Protein AF-A0A0M9DP38-F1 (afdb_monomer_lite)

Radius of gyration: 14.99 Å; chains: 1; bounding box: 44×36×40 Å

Sequence (128 aa):
MGNTYSAQNIASYFIYELNEGHVFVNNKAIQHLLASVEKQWQQAFGHTAFHEQTYAQEEGYIVKEVFEAYQVYGVSHISLPATEYFLKYGAFQLVERTYAVPNFTEEEKDLVQQVLTQYRYQLLSKAG

Structure (mmCIF, N/CA/C/O backbone):
data_AF-A0A0M9DP38-F1
#
_entry.id   AF-A0A0M9DP38-F1
#
loop_
_atom_site.group_PDB
_atom_site.id
_atom_site.type_symbol
_atom_site.label_atom_id
_atom_site.label_alt_id
_atom_site.label_comp_id
_atom_site.label_asym_id
_atom_site.label_entity_id
_atom_site.label_seq_id
_atom_site.pdbx_PDB_ins_code
_atom_site.Cartn_x
_atom_site.Cartn_y
_atom_site.Cartn_z
_atom_site.occupancy
_atom_site.B_iso_or_equiv
_atom_site.auth_seq_id
_atom_site.auth_comp_id
_atom_site.auth_asym_id
_atom_site.auth_atom_id
_atom_site.pdbx_PDB_model_num
ATOM 1 N N . MET A 1 1 ? 0.142 19.849 5.404 1.00 74.88 1 MET A N 1
ATOM 2 C CA . MET A 1 1 ? -0.532 19.583 4.111 1.00 74.88 1 MET A CA 1
ATOM 3 C C . MET A 1 1 ? -0.072 18.209 3.685 1.00 74.88 1 MET A C 1
ATOM 5 O O . MET A 1 1 ? 1.135 18.005 3.700 1.00 74.88 1 MET A O 1
ATOM 9 N N . GLY A 1 2 ? -0.997 17.291 3.405 1.00 80.62 2 GLY A N 1
ATOM 10 C CA . GLY A 1 2 ? -0.636 15.943 2.974 1.00 80.62 2 GLY A CA 1
ATOM 11 C C . GLY A 1 2 ? -0.123 15.952 1.537 1.00 80.62 2 GLY A C 1
ATOM 12 O O . GLY A 1 2 ? -0.581 16.735 0.705 1.00 80.62 2 GLY A O 1
ATOM 13 N N . ASN A 1 3 ? 0.834 15.088 1.245 1.00 92.50 3 ASN A N 1
ATOM 14 C CA . ASN A 1 3 ? 1.294 14.800 -0.099 1.00 92.50 3 ASN A CA 1
ATOM 15 C C . ASN A 1 3 ? 0.357 13.791 -0.773 1.00 92.50 3 ASN A C 1
ATOM 17 O O . ASN A 1 3 ? -0.486 13.145 -0.139 1.00 92.50 3 ASN A O 1
ATOM 21 N N . THR A 1 4 ? 0.542 13.647 -2.080 1.00 93.19 4 THR A N 1
ATOM 22 C CA . THR A 1 4 ? -0.084 12.604 -2.888 1.00 93.19 4 THR A CA 1
ATOM 23 C C . THR A 1 4 ? 1.007 11.655 -3.368 1.00 93.19 4 THR A C 1
ATOM 25 O O . THR A 1 4 ? 2.099 12.079 -3.755 1.00 93.19 4 THR A O 1
ATOM 28 N N . TYR A 1 5 ? 0.731 10.359 -3.304 1.00 94.44 5 TYR A N 1
ATOM 29 C CA . TYR A 1 5 ? 1.680 9.294 -3.599 1.00 94.44 5 TYR A CA 1
ATOM 30 C C . TYR A 1 5 ? 1.122 8.367 -4.674 1.00 94.44 5 TYR A C 1
ATOM 32 O O . TYR A 1 5 ? -0.080 8.327 -4.915 1.00 94.44 5 TYR A O 1
ATOM 40 N N . SER A 1 6 ? 1.983 7.578 -5.319 1.00 94.44 6 SER A N 1
ATOM 41 C CA . SER A 1 6 ? 1.468 6.422 -6.055 1.00 94.44 6 SER A CA 1
ATOM 42 C C . SER A 1 6 ? 0.941 5.394 -5.056 1.00 94.44 6 SER A C 1
ATOM 44 O O . SER A 1 6 ? 1.623 5.035 -4.088 1.00 94.44 6 SER A O 1
ATOM 46 N N . ALA A 1 7 ? -0.251 4.875 -5.319 1.00 95.06 7 ALA A N 1
ATOM 47 C CA . ALA A 1 7 ? -0.832 3.772 -4.574 1.00 95.06 7 ALA A CA 1
ATOM 48 C C . ALA A 1 7 ? 0.068 2.529 -4.596 1.00 95.06 7 ALA A C 1
ATOM 50 O O . ALA A 1 7 ? 0.089 1.782 -3.621 1.00 95.06 7 ALA A O 1
ATOM 51 N N . GLN A 1 8 ? 0.867 2.334 -5.654 1.00 95.75 8 GLN A N 1
ATOM 52 C CA . GLN A 1 8 ? 1.863 1.262 -5.705 1.00 95.75 8 GLN A CA 1
ATOM 53 C C . GLN A 1 8 ? 2.983 1.461 -4.686 1.00 95.75 8 GLN A C 1
ATOM 55 O O . GLN A 1 8 ? 3.396 0.497 -4.048 1.00 95.75 8 GLN A O 1
ATOM 60 N N . ASN A 1 9 ? 3.442 2.699 -4.461 1.00 95.56 9 ASN A N 1
ATOM 61 C CA . ASN A 1 9 ? 4.431 2.958 -3.414 1.00 95.56 9 ASN A CA 1
ATOM 62 C C . ASN A 1 9 ? 3.841 2.663 -2.024 1.00 95.56 9 ASN A C 1
ATOM 64 O O . ASN A 1 9 ? 4.480 2.001 -1.208 1.00 95.56 9 ASN A O 1
ATOM 68 N N . ILE A 1 10 ? 2.603 3.093 -1.757 1.00 96.06 10 ILE A N 1
ATOM 69 C CA . ILE A 1 10 ? 1.932 2.800 -0.479 1.00 96.06 10 ILE A CA 1
ATOM 70 C C . ILE A 1 10 ? 1.698 1.285 -0.320 1.00 96.06 10 ILE A C 1
ATOM 72 O O . ILE A 1 10 ? 1.938 0.732 0.752 1.00 96.06 10 ILE A O 1
ATOM 76 N N . ALA A 1 11 ? 1.325 0.580 -1.392 1.00 96.56 11 ALA A N 1
ATOM 77 C CA . ALA A 1 11 ? 1.212 -0.878 -1.396 1.00 96.56 11 ALA A CA 1
ATOM 78 C C . ALA A 1 11 ? 2.555 -1.567 -1.103 1.00 96.56 11 ALA A C 1
ATOM 80 O O . ALA A 1 11 ? 2.590 -2.499 -0.299 1.00 96.56 11 ALA A O 1
ATOM 81 N N . SER A 1 12 ? 3.665 -1.090 -1.679 1.00 96.25 12 SER A N 1
ATOM 82 C CA . SER A 1 12 ? 5.006 -1.583 -1.342 1.00 96.25 12 SER A CA 1
ATOM 83 C C . SER A 1 12 ? 5.308 -1.453 0.138 1.00 96.25 12 SER A C 1
ATOM 85 O O . SER A 1 12 ? 5.799 -2.408 0.735 1.00 96.25 12 SER A O 1
ATOM 87 N N . TYR A 1 13 ? 5.000 -0.297 0.735 1.00 96.62 13 TYR A N 1
ATOM 88 C CA . TYR A 1 13 ? 5.200 -0.086 2.166 1.00 96.62 13 TYR A CA 1
ATOM 89 C C . TYR A 1 13 ? 4.464 -1.146 2.993 1.00 96.62 13 TYR A C 1
ATOM 91 O O . TYR A 1 13 ? 5.064 -1.777 3.860 1.00 96.62 13 TYR A O 1
ATOM 99 N N . PHE A 1 14 ? 3.200 -1.423 2.665 1.00 96.88 14 PHE A N 1
ATOM 100 C CA . PHE A 1 14 ? 2.438 -2.473 3.337 1.00 96.88 14 PHE A CA 1
ATOM 101 C C . PHE A 1 14 ? 3.027 -3.865 3.163 1.00 96.88 14 PHE A C 1
ATOM 103 O O . PHE A 1 14 ? 3.104 -4.609 4.136 1.00 96.88 14 PHE A O 1
ATOM 110 N N . ILE A 1 15 ? 3.431 -4.229 1.947 1.00 96.06 15 ILE A N 1
ATOM 111 C CA . ILE A 1 15 ? 4.003 -5.550 1.678 1.00 96.06 15 ILE A CA 1
ATOM 112 C C . ILE A 1 15 ? 5.293 -5.734 2.479 1.00 96.06 15 ILE A C 1
ATOM 114 O O . ILE A 1 15 ? 5.446 -6.762 3.131 1.00 96.06 15 ILE A O 1
ATOM 118 N N . TYR A 1 16 ? 6.182 -4.737 2.500 1.00 95.75 16 TYR A N 1
ATOM 119 C CA . TYR A 1 16 ? 7.403 -4.804 3.303 1.00 95.75 16 TYR A CA 1
ATOM 120 C C . TYR A 1 16 ? 7.095 -4.957 4.799 1.00 95.75 16 TYR A C 1
ATOM 122 O O . TYR A 1 16 ? 7.547 -5.920 5.412 1.00 95.75 16 TYR A O 1
ATOM 130 N N . GLU A 1 17 ? 6.259 -4.087 5.368 1.00 95.38 17 GLU A N 1
ATOM 131 C CA . GLU A 1 17 ? 5.923 -4.101 6.802 1.00 95.38 17 GLU A CA 1
ATOM 132 C C . GLU A 1 17 ? 5.194 -5.378 7.246 1.00 95.38 17 GLU A C 1
ATOM 134 O O . GLU A 1 17 ? 5.373 -5.872 8.363 1.00 95.38 17 GLU A O 1
ATOM 139 N N . LEU A 1 18 ? 4.317 -5.925 6.403 1.00 94.94 18 LEU A N 1
ATOM 140 C CA . LEU A 1 18 ? 3.605 -7.164 6.714 1.00 94.94 18 LEU A CA 1
ATOM 141 C C . LEU A 1 18 ? 4.532 -8.371 6.588 1.00 94.94 18 LEU A C 1
ATOM 143 O O . LEU A 1 18 ? 4.485 -9.241 7.455 1.00 94.94 18 LEU A O 1
ATOM 147 N N . ASN A 1 19 ? 5.427 -8.389 5.601 1.00 94.19 19 ASN A N 1
ATOM 148 C CA . ASN A 1 19 ? 6.378 -9.484 5.424 1.00 94.19 19 ASN A CA 1
ATOM 149 C C . ASN A 1 19 ? 7.454 -9.504 6.513 1.00 94.19 19 ASN A C 1
ATOM 151 O O . ASN A 1 19 ? 7.773 -10.584 7.010 1.00 94.19 19 ASN A O 1
ATOM 155 N N . GLU A 1 20 ? 7.948 -8.342 6.952 1.00 93.06 20 GLU A N 1
ATOM 156 C CA . GLU A 1 20 ? 8.836 -8.241 8.121 1.00 93.06 20 GLU A CA 1
ATOM 157 C C . GLU A 1 20 ? 8.163 -8.767 9.397 1.00 93.06 20 GLU A C 1
ATOM 159 O O . GLU A 1 20 ? 8.803 -9.417 10.220 1.00 93.06 20 GLU A O 1
ATOM 164 N N . GLY A 1 21 ? 6.853 -8.549 9.541 1.00 89.06 21 GLY A N 1
ATOM 165 C CA . GLY A 1 21 ? 6.056 -9.086 10.645 1.00 89.06 21 GLY A CA 1
ATOM 166 C C . GLY A 1 21 ? 5.571 -10.528 10.458 1.00 89.06 21 GLY A C 1
ATOM 167 O O . GLY A 1 21 ? 4.791 -10.996 11.287 1.00 89.06 21 GLY A O 1
ATOM 168 N N . HIS A 1 22 ? 5.959 -11.215 9.375 1.00 90.44 22 HIS A N 1
ATOM 169 C CA . HIS A 1 22 ? 5.433 -12.530 8.977 1.00 90.44 22 HIS A CA 1
ATOM 170 C C . HIS A 1 22 ? 3.893 -12.600 8.921 1.00 90.44 22 HIS A C 1
ATOM 172 O O . HIS A 1 22 ? 3.281 -13.634 9.199 1.00 90.44 22 HIS A O 1
ATOM 178 N N . VAL A 1 23 ? 3.252 -11.488 8.560 1.00 92.94 23 VAL A N 1
ATOM 179 C CA . VAL A 1 23 ? 1.799 -11.355 8.459 1.00 92.94 23 VAL A CA 1
ATOM 180 C C . VAL A 1 23 ? 1.352 -11.622 7.029 1.00 92.94 23 VAL A C 1
ATOM 182 O O . VAL A 1 23 ? 1.889 -11.085 6.063 1.00 92.94 23 VAL A O 1
ATOM 185 N N . PHE A 1 24 ? 0.299 -12.420 6.893 1.00 91.94 24 PHE A N 1
ATOM 186 C CA . PHE A 1 24 ? -0.281 -12.718 5.597 1.00 91.94 24 PHE A CA 1
ATOM 187 C C . PHE A 1 24 ? -0.887 -11.469 4.929 1.00 91.94 24 PHE A C 1
ATOM 189 O O . PHE A 1 24 ? -1.783 -10.808 5.465 1.00 91.94 24 PHE A O 1
ATOM 196 N N . VAL A 1 25 ? -0.429 -11.199 3.708 1.00 94.25 25 VAL A N 1
ATOM 197 C CA . VAL A 1 25 ? -0.979 -10.198 2.787 1.00 94.25 25 VAL A CA 1
ATOM 198 C C . VAL A 1 25 ? -1.232 -10.815 1.412 1.00 94.25 25 VAL A C 1
ATOM 200 O O . VAL A 1 25 ? -0.391 -11.555 0.904 1.00 94.25 25 VAL A O 1
ATOM 203 N N . ASN A 1 26 ? -2.387 -10.517 0.818 1.00 94.56 26 ASN A N 1
ATOM 204 C CA . ASN A 1 26 ? -2.756 -10.870 -0.555 1.00 94.56 26 ASN A CA 1
ATOM 205 C C . ASN A 1 26 ? -3.392 -9.661 -1.263 1.00 94.56 26 ASN A C 1
ATOM 207 O O . ASN A 1 26 ? -3.569 -8.604 -0.655 1.00 94.56 26 ASN A O 1
ATOM 211 N N . ASN A 1 27 ? -3.769 -9.811 -2.535 1.00 93.69 27 ASN A N 1
ATOM 212 C CA . ASN A 1 27 ? -4.274 -8.694 -3.340 1.00 93.69 27 ASN A CA 1
ATOM 213 C C . ASN A 1 27 ? -5.504 -8.011 -2.699 1.00 93.69 27 ASN A C 1
ATOM 215 O O . ASN A 1 27 ? -5.561 -6.789 -2.583 1.00 93.69 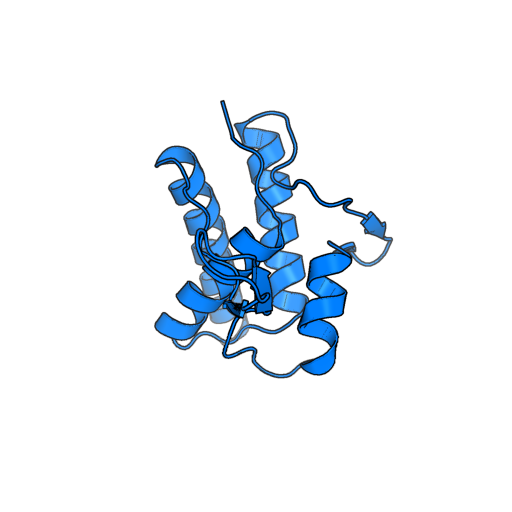27 ASN A O 1
ATOM 219 N N . LYS A 1 28 ? -6.456 -8.795 -2.172 1.00 92.06 28 LYS A N 1
ATOM 220 C CA . LYS A 1 28 ? -7.638 -8.245 -1.483 1.00 92.06 28 LYS A CA 1
ATOM 221 C C . LYS A 1 28 ? -7.270 -7.477 -0.211 1.00 92.06 28 LYS A C 1
ATOM 223 O O . LYS A 1 28 ? -7.848 -6.425 0.050 1.00 92.06 28 LYS A O 1
ATOM 228 N N . ALA A 1 29 ? -6.316 -7.985 0.568 1.00 93.50 29 ALA A N 1
ATOM 229 C CA . ALA A 1 29 ? -5.835 -7.300 1.763 1.00 93.50 29 ALA A CA 1
ATOM 230 C C . ALA A 1 29 ? -5.191 -5.947 1.423 1.00 93.50 29 ALA A C 1
ATOM 232 O O . ALA A 1 29 ? -5.465 -4.964 2.107 1.00 93.50 29 ALA A O 1
ATOM 233 N N . ILE A 1 30 ? -4.409 -5.873 0.339 1.00 94.94 30 ILE A N 1
ATOM 234 C CA . ILE A 1 30 ? -3.814 -4.612 -0.130 1.00 94.94 30 ILE A CA 1
ATOM 235 C C . ILE A 1 30 ? -4.907 -3.600 -0.486 1.00 94.94 30 ILE A C 1
ATOM 237 O O . ILE A 1 30 ? -4.851 -2.468 -0.015 1.00 94.94 30 ILE A O 1
ATOM 241 N N . GLN A 1 31 ? -5.932 -4.001 -1.245 1.00 94.19 31 GLN A N 1
ATOM 242 C CA . GLN A 1 31 ? -7.040 -3.099 -1.593 1.00 94.19 31 GLN A CA 1
ATOM 243 C C . GLN A 1 31 ? -7.771 -2.578 -0.348 1.00 94.19 31 GLN A C 1
ATOM 245 O O . GLN A 1 31 ? -8.043 -1.385 -0.239 1.00 94.19 31 GLN A O 1
ATOM 250 N N . HIS A 1 32 ? -8.015 -3.441 0.642 1.00 93.25 32 HIS A N 1
ATOM 251 C CA . HIS A 1 32 ? -8.626 -3.038 1.911 1.00 93.25 32 HIS A CA 1
ATOM 252 C C . HIS A 1 32 ? -7.757 -2.050 2.711 1.00 93.25 32 HIS A C 1
ATOM 254 O O . HIS A 1 32 ? -8.271 -1.092 3.298 1.00 93.25 32 HIS A O 1
ATOM 260 N N . LEU A 1 33 ? -6.439 -2.264 2.740 1.00 95.44 33 LEU A N 1
ATOM 261 C CA . LEU A 1 33 ? -5.495 -1.352 3.386 1.00 95.44 33 LEU A CA 1
ATOM 262 C C . LEU A 1 33 ? -5.464 0.009 2.681 1.00 95.44 33 LEU A C 1
ATOM 264 O O . LEU A 1 33 ? -5.559 1.035 3.351 1.00 95.44 33 LEU A O 1
ATOM 268 N N . LEU A 1 34 ? -5.414 0.031 1.346 1.00 95.44 34 LEU A N 1
ATOM 269 C CA . LEU A 1 34 ? -5.448 1.271 0.564 1.00 95.44 34 LEU A CA 1
ATOM 270 C C . LEU A 1 34 ? -6.763 2.034 0.757 1.00 95.44 34 LEU A C 1
ATOM 272 O O . LEU A 1 34 ? -6.739 3.243 0.962 1.00 95.44 34 LEU A O 1
ATOM 276 N N . ALA A 1 35 ? -7.897 1.334 0.795 1.00 94.25 35 ALA A N 1
ATOM 277 C CA . ALA A 1 35 ? -9.193 1.931 1.114 1.00 94.25 35 ALA A CA 1
ATOM 278 C C . ALA A 1 35 ? -9.213 2.586 2.505 1.00 94.25 35 ALA A C 1
ATOM 280 O O . ALA A 1 35 ? -9.779 3.663 2.699 1.00 94.25 35 ALA A O 1
ATOM 281 N N . SER A 1 36 ? -8.590 1.925 3.485 1.00 94.81 36 SER A N 1
ATOM 282 C CA . SER A 1 36 ? -8.499 2.432 4.855 1.00 94.81 36 SER A CA 1
ATOM 283 C C . SER A 1 36 ? -7.601 3.664 4.937 1.00 94.81 36 SER A C 1
ATOM 285 O O . SER A 1 36 ? -7.959 4.617 5.630 1.00 94.81 36 SER A O 1
ATOM 287 N N . VAL A 1 37 ? -6.485 3.667 4.198 1.00 95.50 37 VAL A N 1
ATOM 288 C CA . VAL A 1 37 ? -5.626 4.848 4.042 1.00 95.50 37 VAL A CA 1
ATOM 289 C C . VAL A 1 37 ? -6.412 5.984 3.435 1.00 95.50 37 VAL A C 1
ATOM 291 O O . VAL A 1 37 ? -6.490 7.018 4.075 1.00 95.50 37 VAL A O 1
ATOM 294 N N . GLU A 1 38 ? -7.048 5.795 2.278 1.00 94.56 38 GLU A N 1
ATOM 295 C CA . GLU A 1 38 ? -7.776 6.873 1.601 1.00 94.56 38 GLU A CA 1
ATOM 296 C C . GLU A 1 38 ? -8.815 7.516 2.513 1.00 94.56 38 GLU A C 1
ATOM 298 O O . GLU A 1 38 ? -8.870 8.737 2.647 1.00 94.56 38 GLU A O 1
ATOM 303 N N . LYS A 1 39 ? -9.611 6.688 3.198 1.00 93.44 39 LYS A N 1
ATOM 304 C CA . LYS A 1 39 ? -10.629 7.176 4.125 1.00 93.44 39 LYS A CA 1
ATOM 305 C C . LYS A 1 39 ? -10.019 8.038 5.230 1.00 93.44 39 LYS A C 1
ATOM 307 O O . LYS A 1 39 ? -10.552 9.106 5.523 1.00 93.44 39 LYS A O 1
ATOM 312 N N . GLN A 1 40 ? -8.937 7.580 5.858 1.00 94.31 40 GLN A N 1
ATOM 313 C CA . GLN A 1 40 ? -8.277 8.336 6.925 1.00 94.31 40 GLN A CA 1
ATOM 314 C C . GLN A 1 40 ? -7.544 9.569 6.378 1.00 94.31 40 GLN A C 1
ATOM 316 O O . GLN A 1 40 ? -7.582 10.625 7.003 1.00 94.31 40 GLN A O 1
ATOM 321 N N . TRP A 1 41 ? -6.951 9.478 5.188 1.00 95.12 41 TRP A N 1
ATOM 322 C CA . TRP A 1 41 ? -6.259 10.580 4.518 1.00 95.12 41 TRP A CA 1
ATOM 323 C C . TRP A 1 41 ? -7.210 11.719 4.202 1.00 95.12 41 TRP A C 1
ATOM 325 O O . TRP A 1 41 ? -6.944 12.871 4.531 1.00 95.12 41 TRP A O 1
ATOM 335 N N . GLN A 1 42 ? -8.364 11.390 3.625 1.00 93.19 42 GLN A N 1
ATOM 336 C CA . GLN A 1 42 ? -9.380 12.369 3.278 1.00 93.19 42 GLN A CA 1
ATOM 337 C C . GLN A 1 42 ? -9.956 13.040 4.532 1.00 93.19 42 GLN A C 1
ATOM 339 O O . GLN A 1 42 ? -10.262 14.229 4.503 1.00 93.19 42 GLN A O 1
ATOM 344 N N . GLN A 1 43 ? -10.049 12.312 5.649 1.00 93.88 43 GLN A N 1
ATOM 345 C CA . GLN A 1 43 ? -10.446 12.870 6.945 1.00 93.88 43 GLN A CA 1
ATOM 346 C C . GLN A 1 43 ? -9.382 13.796 7.549 1.00 93.88 43 GLN A C 1
ATOM 348 O O . GLN A 1 43 ? -9.736 14.835 8.102 1.00 93.88 43 GLN A O 1
ATOM 353 N N . ALA A 1 44 ? -8.101 13.433 7.456 1.00 94.38 44 ALA A N 1
ATOM 354 C CA . ALA A 1 44 ? -7.002 14.185 8.060 1.00 94.38 44 ALA A CA 1
ATOM 355 C C . ALA A 1 44 ? -6.579 15.407 7.226 1.00 94.38 44 ALA A C 1
ATOM 357 O O . ALA A 1 44 ? -6.328 16.479 7.774 1.00 94.38 44 ALA A O 1
ATOM 358 N N . PHE A 1 45 ? -6.514 15.258 5.901 1.00 94.00 45 PHE A N 1
ATOM 359 C CA . PHE A 1 45 ? -5.921 16.241 4.990 1.00 94.00 45 PHE A CA 1
ATOM 360 C C . PHE A 1 45 ? -6.915 16.842 3.985 1.00 94.00 45 PHE A C 1
ATOM 362 O O . PHE A 1 45 ? -6.593 17.830 3.327 1.00 94.00 45 PHE A O 1
ATOM 369 N N . GLY A 1 46 ? -8.132 16.296 3.872 1.00 92.31 46 GLY A N 1
ATOM 370 C CA . GLY A 1 46 ? -9.192 16.843 3.014 1.00 92.31 46 GLY A CA 1
ATOM 371 C C . GLY A 1 46 ? -9.058 16.521 1.521 1.00 92.31 46 GLY A C 1
ATOM 372 O O . GLY A 1 46 ? -9.829 17.043 0.717 1.00 92.31 46 GLY A O 1
ATOM 373 N N . HIS A 1 47 ? -8.104 15.672 1.135 1.00 92.00 47 HIS A N 1
ATOM 374 C CA . HIS A 1 47 ? -7.862 15.252 -0.248 1.00 92.00 47 HIS A CA 1
ATOM 375 C C . HIS A 1 47 ? -7.419 13.783 -0.318 1.00 92.00 47 HIS A C 1
ATOM 377 O O . HIS A 1 47 ? -7.186 13.147 0.709 1.00 92.00 47 HIS A O 1
ATOM 383 N N . THR A 1 48 ? -7.305 13.255 -1.539 1.00 92.44 48 THR A N 1
ATOM 384 C CA . THR A 1 48 ? -6.883 11.869 -1.794 1.00 92.44 48 THR A CA 1
ATOM 385 C C . THR A 1 48 ? -5.403 11.636 -1.483 1.00 92.44 48 THR A C 1
ATOM 387 O O . THR A 1 48 ? -4.579 12.549 -1.631 1.00 92.44 48 THR A O 1
ATOM 390 N N . ALA A 1 49 ? -5.071 10.413 -1.069 1.00 92.56 49 ALA A N 1
ATOM 391 C CA . ALA A 1 49 ? -3.700 9.949 -0.878 1.00 92.56 49 ALA A CA 1
ATOM 392 C C . ALA A 1 49 ? -3.015 9.565 -2.200 1.00 92.56 49 ALA A C 1
ATOM 394 O O . ALA A 1 49 ? -1.784 9.506 -2.246 1.00 92.56 49 ALA A O 1
ATOM 395 N N . PHE A 1 50 ? -3.788 9.285 -3.257 1.00 94.00 50 PHE A N 1
ATOM 396 C CA . PHE A 1 50 ? -3.301 8.587 -4.448 1.00 94.00 50 PHE A CA 1
ATOM 397 C C . PHE A 1 50 ? -3.309 9.441 -5.720 1.00 94.00 50 PHE A C 1
ATOM 399 O O . PHE A 1 50 ? -4.190 10.274 -5.927 1.00 94.00 50 PHE A O 1
ATOM 406 N N . HIS A 1 51 ? -2.332 9.207 -6.600 1.00 91.94 51 HIS A N 1
ATOM 407 C CA . HIS A 1 51 ? -2.329 9.764 -7.959 1.00 91.94 51 HIS A CA 1
ATOM 408 C C . HIS A 1 51 ? -3.275 9.005 -8.896 1.00 91.94 51 HIS A C 1
ATOM 410 O O . HIS A 1 51 ? -3.804 9.573 -9.852 1.00 91.94 51 HIS A O 1
ATOM 416 N N . GLU A 1 52 ? -3.429 7.707 -8.655 1.00 90.75 52 GLU A N 1
ATOM 417 C CA . GLU A 1 52 ? -4.209 6.792 -9.470 1.00 90.75 52 GLU A CA 1
ATOM 418 C C . GLU A 1 52 ? -5.712 7.032 -9.317 1.00 90.75 52 GLU A C 1
ATOM 420 O O . GLU A 1 52 ? -6.209 7.475 -8.278 1.00 90.75 52 GLU A O 1
ATOM 425 N N . GLN A 1 53 ? -6.458 6.697 -10.369 1.00 79.25 53 GLN A N 1
ATOM 426 C CA . GLN A 1 53 ? -7.910 6.735 -10.302 1.00 79.25 53 GLN A CA 1
ATOM 427 C C . GLN A 1 53 ? -8.414 5.596 -9.429 1.00 79.25 53 GLN A C 1
ATOM 429 O O . GLN A 1 53 ? -8.062 4.430 -9.616 1.00 79.25 53 GLN A O 1
ATOM 434 N N . THR A 1 54 ? -9.287 5.939 -8.492 1.00 82.06 54 THR A N 1
ATOM 435 C CA . THR A 1 54 ? -9.866 4.969 -7.573 1.00 82.06 54 THR A CA 1
ATOM 436 C C . THR A 1 54 ? -11.340 4.801 -7.882 1.00 82.06 54 THR A C 1
ATOM 438 O O . THR A 1 54 ? -12.060 5.762 -8.159 1.00 82.06 54 THR A O 1
ATOM 441 N N . TYR A 1 55 ? -11.779 3.548 -7.914 1.00 74.62 55 TYR A N 1
ATOM 442 C CA . TYR A 1 55 ? -13.147 3.194 -8.250 1.00 74.62 55 TYR A CA 1
ATOM 443 C C . TYR A 1 55 ? -13.827 2.677 -6.989 1.00 74.62 55 TYR A C 1
ATOM 445 O O . TYR A 1 55 ? -13.397 1.687 -6.396 1.00 74.62 55 TYR A O 1
ATOM 453 N N . ALA A 1 56 ? -14.900 3.351 -6.582 1.00 64.44 56 ALA A N 1
ATOM 454 C CA . ALA A 1 56 ? -15.848 2.793 -5.634 1.00 64.44 56 ALA A CA 1
ATOM 455 C C . ALA A 1 56 ? -16.828 1.922 -6.428 1.00 64.44 56 ALA A C 1
ATOM 457 O O . ALA A 1 56 ? -17.723 2.439 -7.095 1.00 64.44 56 ALA A O 1
ATOM 458 N N . GLN A 1 57 ? -16.621 0.608 -6.416 1.00 57.06 57 GLN A N 1
ATOM 459 C CA . GLN A 1 57 ? -17.576 -0.347 -6.974 1.00 57.06 57 GLN A CA 1
ATOM 460 C C . GLN A 1 57 ? -18.501 -0.852 -5.858 1.00 57.06 57 GLN A C 1
ATOM 462 O O . GLN A 1 57 ? -18.185 -0.714 -4.675 1.00 57.06 57 GLN A O 1
ATOM 467 N N . GLU A 1 58 ? -19.635 -1.461 -6.214 1.00 51.25 58 GLU A N 1
ATOM 468 C CA . GLU A 1 58 ? -20.603 -2.016 -5.248 1.00 51.25 58 GLU A CA 1
ATOM 469 C C . GLU A 1 58 ? -19.974 -3.038 -4.271 1.00 51.25 58 GLU A C 1
ATOM 471 O O . GLU A 1 58 ? -20.486 -3.231 -3.171 1.00 51.25 58 GLU A O 1
ATOM 476 N N . GLU A 1 59 ? -18.831 -3.636 -4.633 1.00 52.03 59 GLU A N 1
ATOM 477 C CA . GLU A 1 59 ? -18.083 -4.612 -3.824 1.00 52.03 59 GLU A CA 1
ATOM 478 C C . GLU A 1 59 ? -16.863 -4.038 -3.076 1.00 52.03 59 GLU A C 1
ATOM 480 O O . GLU A 1 59 ? -16.197 -4.770 -2.339 1.00 52.03 59 GLU A O 1
ATOM 485 N N . GLY A 1 60 ? -16.554 -2.744 -3.222 1.00 66.31 60 GLY A N 1
ATOM 486 C CA . GLY A 1 60 ? -15.476 -2.102 -2.469 1.00 66.31 60 GLY A CA 1
ATOM 487 C C . GLY A 1 60 ? -14.674 -1.050 -3.230 1.00 66.31 60 GLY A C 1
ATOM 488 O O . GLY A 1 60 ? -14.948 -0.704 -4.377 1.00 66.31 60 GLY A O 1
ATOM 489 N N . TYR A 1 61 ? -13.665 -0.525 -2.538 1.00 80.25 61 TYR A N 1
ATOM 490 C CA . TYR A 1 61 ? -12.701 0.439 -3.057 1.00 80.25 61 TYR A CA 1
ATOM 491 C C . TYR A 1 61 ? -11.566 -0.297 -3.772 1.00 80.25 61 TYR A C 1
ATOM 493 O O . TYR A 1 61 ? -10.913 -1.150 -3.164 1.00 80.25 61 TYR A O 1
ATOM 501 N N . ILE A 1 62 ? -11.344 0.023 -5.048 1.00 88.00 62 ILE A N 1
ATOM 502 C CA . ILE A 1 62 ? -10.307 -0.605 -5.868 1.00 88.00 62 ILE A CA 1
ATOM 503 C C . ILE A 1 62 ? -9.426 0.467 -6.506 1.00 88.00 62 ILE A C 1
ATOM 505 O O . ILE A 1 62 ? -9.907 1.347 -7.224 1.00 88.00 62 ILE A O 1
ATOM 509 N N . VAL A 1 63 ? -8.117 0.332 -6.299 1.00 92.31 63 VAL A N 1
ATOM 510 C CA . VAL A 1 63 ? -7.098 0.974 -7.128 1.00 92.31 63 V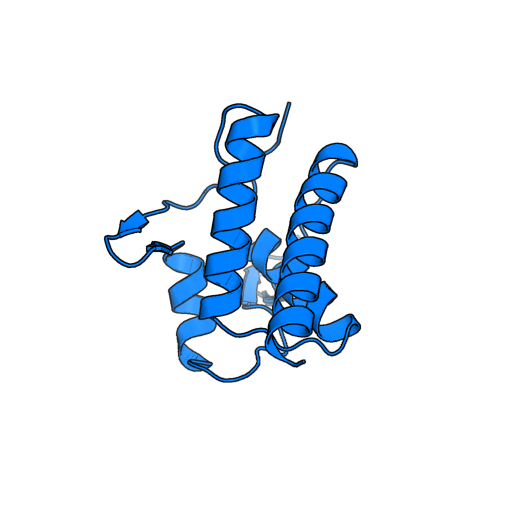AL A CA 1
ATOM 511 C C . VAL A 1 63 ? -6.711 -0.007 -8.226 1.00 92.31 63 VAL A C 1
ATOM 513 O O . VAL A 1 63 ? -6.076 -1.032 -7.955 1.00 92.31 63 VAL A O 1
ATOM 516 N N . LYS A 1 64 ? -7.142 0.284 -9.456 1.00 91.44 64 LYS A N 1
ATOM 517 C CA . LYS A 1 64 ? -7.079 -0.644 -10.592 1.00 91.44 64 LYS A CA 1
ATOM 518 C C . LYS A 1 64 ? -5.649 -1.101 -10.872 1.00 91.44 64 LYS A C 1
ATOM 520 O O . LYS A 1 64 ? -5.398 -2.296 -10.976 1.00 91.44 64 LYS A O 1
ATOM 525 N N . GLU A 1 65 ? -4.717 -0.160 -10.920 1.00 91.19 65 GLU A N 1
ATOM 526 C CA . GLU A 1 65 ? -3.306 -0.384 -11.226 1.00 91.19 65 GLU A CA 1
ATOM 527 C C . GLU A 1 65 ? -2.661 -1.323 -10.204 1.00 91.19 65 GLU A C 1
ATOM 529 O O . GLU A 1 65 ? -1.910 -2.229 -10.562 1.00 91.19 65 GLU A O 1
ATOM 534 N N . VAL A 1 66 ? -2.995 -1.147 -8.923 1.00 93.69 66 VAL A N 1
ATOM 535 C CA . VAL A 1 66 ? -2.534 -2.033 -7.848 1.00 93.69 66 VAL A CA 1
ATOM 536 C C . VAL A 1 66 ? -3.188 -3.406 -7.979 1.00 93.69 66 VAL A C 1
ATOM 538 O O . VAL A 1 66 ? -2.511 -4.426 -7.878 1.00 93.69 66 VAL A O 1
ATOM 541 N N 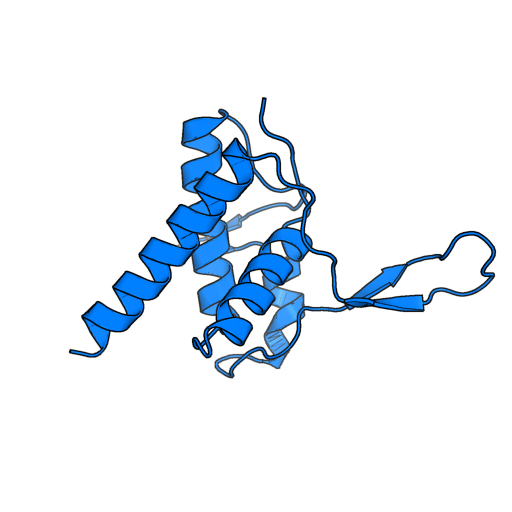. PHE A 1 67 ? -4.497 -3.454 -8.231 1.00 93.19 67 PHE A N 1
ATOM 542 C CA . PHE A 1 67 ? -5.226 -4.715 -8.327 1.00 93.19 67 PHE A CA 1
ATOM 543 C C . PHE A 1 67 ? -4.696 -5.597 -9.458 1.00 93.19 67 PHE A C 1
ATOM 545 O O . PHE A 1 67 ? -4.461 -6.786 -9.241 1.00 93.19 67 PHE A O 1
ATOM 552 N N . GLU A 1 68 ? -4.484 -5.012 -10.635 1.00 92.94 68 GLU A N 1
ATOM 553 C CA . GLU A 1 68 ? -3.949 -5.695 -11.812 1.00 92.94 68 GLU A CA 1
ATOM 554 C C . GLU A 1 68 ? -2.508 -6.165 -11.570 1.00 92.94 68 GLU A C 1
ATOM 556 O O . GLU A 1 68 ? -2.190 -7.323 -11.848 1.00 92.94 68 GLU A O 1
ATOM 561 N N . ALA A 1 69 ? -1.659 -5.330 -10.957 1.00 93.50 69 ALA A N 1
ATOM 562 C CA . ALA A 1 69 ? -0.264 -5.680 -10.672 1.00 93.50 69 ALA A CA 1
ATOM 563 C C . ALA A 1 69 ? -0.117 -6.911 -9.762 1.00 93.50 69 ALA A C 1
ATOM 565 O O . ALA A 1 69 ? 0.806 -7.707 -9.935 1.00 93.50 69 ALA A O 1
ATOM 566 N N . TYR A 1 70 ? -1.041 -7.103 -8.818 1.00 94.06 70 TYR A N 1
ATOM 567 C CA . TYR A 1 70 ? -1.025 -8.248 -7.905 1.00 94.06 70 TYR A CA 1
ATOM 568 C C . TYR A 1 70 ? -2.052 -9.333 -8.260 1.00 94.06 70 TYR A C 1
ATOM 570 O O . TYR A 1 70 ? -2.208 -10.303 -7.512 1.00 94.06 70 TYR A O 1
ATOM 578 N N . GLN A 1 71 ? -2.739 -9.228 -9.403 1.00 91.94 71 GLN A N 1
ATOM 579 C CA . GLN A 1 71 ? -3.784 -10.175 -9.806 1.00 91.94 71 GLN A CA 1
ATOM 580 C C . GLN A 1 71 ? -3.255 -11.608 -9.928 1.00 91.94 71 GLN A C 1
ATOM 582 O O . GLN A 1 71 ? -3.953 -12.550 -9.553 1.00 91.94 71 GLN A O 1
ATOM 587 N N . VAL A 1 72 ? -2.007 -11.770 -10.382 1.00 89.56 72 VAL A N 1
ATOM 588 C CA . VAL A 1 72 ? -1.346 -13.076 -10.548 1.00 89.56 72 VAL A CA 1
ATOM 589 C C . VAL A 1 72 ? -1.240 -13.866 -9.241 1.00 89.56 72 VAL A C 1
ATOM 591 O O . VAL A 1 72 ? -1.280 -15.094 -9.256 1.00 89.56 72 VAL A O 1
ATOM 594 N N . TYR A 1 73 ? -1.161 -13.178 -8.099 1.00 89.50 73 TYR A N 1
ATOM 595 C CA . TYR A 1 73 ? -1.109 -13.827 -6.791 1.00 89.50 73 TYR A CA 1
ATOM 596 C C . TYR A 1 73 ? -2.486 -14.328 -6.348 1.00 89.50 73 TYR A C 1
ATOM 598 O O . TYR A 1 73 ? -2.568 -15.256 -5.548 1.00 89.50 73 TYR A O 1
ATOM 606 N N . GLY A 1 74 ? -3.579 -13.762 -6.868 1.00 87.88 74 GLY A N 1
ATOM 607 C CA . GLY A 1 74 ? -4.939 -14.136 -6.495 1.00 87.88 74 GLY A CA 1
ATOM 608 C C . GLY A 1 74 ? -5.154 -14.081 -4.980 1.00 87.88 74 GLY A C 1
ATOM 609 O O . GLY A 1 74 ? -5.103 -13.015 -4.365 1.00 87.88 74 GLY A O 1
ATOM 610 N N . VAL A 1 75 ? -5.405 -15.247 -4.378 1.00 90.00 75 VAL A N 1
ATOM 611 C CA . VAL A 1 75 ? -5.568 -15.403 -2.923 1.00 90.00 75 VAL A CA 1
ATOM 612 C C . VAL A 1 75 ? -4.267 -15.728 -2.194 1.00 90.00 75 VAL A C 1
ATOM 614 O O . VAL A 1 75 ? -4.285 -15.765 -0.970 1.00 90.00 75 VAL A O 1
ATOM 617 N N . SER A 1 76 ? -3.170 -15.966 -2.910 1.00 93.81 76 SER A N 1
ATOM 618 C CA . SER A 1 76 ? -1.866 -16.335 -2.358 1.00 93.81 76 SER A CA 1
ATOM 619 C C . SER A 1 76 ? -1.162 -15.154 -1.695 1.00 93.81 76 SER A C 1
ATOM 621 O O . SER A 1 76 ? -1.452 -13.988 -1.970 1.00 93.81 76 SER A O 1
ATOM 623 N N . HIS A 1 77 ? -0.208 -15.480 -0.825 1.00 95.56 77 HIS A N 1
ATOM 624 C CA . HIS A 1 77 ? 0.623 -14.489 -0.159 1.00 95.56 77 HIS A CA 1
ATOM 625 C C . HIS A 1 77 ? 1.533 -13.747 -1.149 1.00 95.56 77 HIS A C 1
ATOM 627 O O . HIS A 1 77 ? 2.119 -14.370 -2.037 1.00 95.56 77 HIS A O 1
ATOM 633 N N . ILE A 1 78 ? 1.679 -12.436 -0.965 1.00 95.38 78 ILE A N 1
ATOM 634 C CA . ILE A 1 78 ? 2.563 -11.577 -1.759 1.00 95.38 78 ILE A CA 1
ATOM 635 C C . ILE A 1 78 ? 3.858 -11.337 -0.980 1.00 95.38 78 ILE A C 1
ATOM 637 O O . ILE A 1 78 ? 3.870 -10.632 0.025 1.00 95.38 78 ILE A O 1
ATOM 641 N N . SER A 1 79 ? 4.961 -11.911 -1.460 1.00 92.06 79 SER A N 1
ATOM 642 C CA . SER A 1 79 ? 6.274 -11.824 -0.807 1.00 92.06 79 SER A CA 1
ATOM 643 C C . SER A 1 79 ? 7.078 -10.581 -1.192 1.00 92.06 79 SER A C 1
ATOM 645 O O . SER A 1 79 ? 7.921 -10.128 -0.417 1.00 92.06 79 SER A O 1
ATOM 647 N N . LEU A 1 80 ? 6.841 -10.030 -2.382 1.00 92.81 80 LEU A N 1
ATOM 648 C CA . LEU A 1 80 ? 7.550 -8.864 -2.897 1.00 92.81 80 LEU A CA 1
ATOM 649 C C . LEU A 1 80 ? 6.574 -7.896 -3.565 1.00 92.81 80 LEU A C 1
ATOM 651 O O . LEU A 1 80 ? 5.601 -8.344 -4.180 1.00 92.81 80 LEU A O 1
ATOM 655 N N . PRO A 1 81 ? 6.835 -6.581 -3.480 1.00 93.56 81 PRO A N 1
ATOM 656 C CA . PRO A 1 81 ? 6.066 -5.615 -4.239 1.00 93.56 81 PRO A CA 1
ATOM 657 C C . PRO A 1 81 ? 6.214 -5.801 -5.748 1.00 93.56 81 PRO A C 1
ATOM 659 O O . PRO A 1 81 ? 7.174 -6.402 -6.235 1.00 93.56 81 PRO A O 1
ATOM 662 N N . ALA A 1 82 ? 5.270 -5.223 -6.482 1.00 90.31 82 ALA A N 1
ATOM 663 C CA . ALA A 1 82 ? 5.320 -5.100 -7.925 1.00 90.31 82 ALA A CA 1
ATOM 664 C C . ALA A 1 82 ? 6.564 -4.317 -8.363 1.00 90.31 82 ALA A C 1
ATOM 666 O O . ALA A 1 82 ? 7.159 -3.545 -7.598 1.00 90.31 82 ALA A O 1
ATOM 667 N N . THR A 1 83 ? 6.950 -4.529 -9.614 1.00 90.12 83 THR A N 1
ATOM 668 C CA . THR A 1 83 ? 8.095 -3.872 -10.223 1.00 90.12 83 THR A CA 1
ATOM 669 C C . THR A 1 83 ? 7.668 -2.731 -11.138 1.00 90.12 83 THR A C 1
ATOM 671 O O . THR A 1 83 ? 6.603 -2.752 -11.752 1.00 90.12 83 THR A O 1
ATOM 674 N N . GLU A 1 84 ? 8.522 -1.719 -11.224 1.00 87.62 84 GLU A N 1
ATOM 675 C CA . GLU A 1 84 ? 8.432 -0.624 -12.177 1.00 87.62 84 GLU A CA 1
ATOM 676 C C . GLU A 1 84 ? 9.685 -0.592 -13.055 1.00 87.62 84 GLU A C 1
ATOM 678 O O . GLU A 1 84 ? 10.796 -0.921 -12.617 1.00 87.62 84 GLU A O 1
ATOM 683 N N . TYR A 1 85 ? 9.512 -0.149 -14.299 1.00 84.50 85 TYR A N 1
ATOM 684 C CA . TYR A 1 85 ? 10.631 0.212 -15.158 1.00 84.50 85 TYR A CA 1
ATOM 685 C C . TYR A 1 85 ? 11.045 1.647 -14.866 1.00 84.50 85 TYR A C 1
ATOM 687 O O . TYR A 1 85 ? 10.247 2.572 -15.006 1.00 84.50 85 TYR A O 1
ATOM 695 N N . PHE A 1 86 ? 12.313 1.847 -14.519 1.00 81.94 86 PHE A N 1
ATOM 696 C CA . PHE A 1 86 ? 12.864 3.175 -14.285 1.00 81.94 86 PHE A CA 1
ATOM 697 C C . PHE A 1 86 ? 14.116 3.411 -15.130 1.00 81.94 86 PHE A C 1
ATOM 699 O O . PHE A 1 86 ? 14.938 2.515 -15.341 1.00 81.94 86 PHE A O 1
ATOM 706 N N . LEU A 1 87 ? 14.275 4.645 -15.610 1.00 80.94 87 LEU A N 1
ATOM 707 C CA . LEU A 1 87 ? 15.493 5.071 -16.286 1.00 80.94 87 LEU A CA 1
ATOM 708 C C . LEU A 1 87 ? 16.469 5.625 -15.248 1.00 80.94 87 LEU A C 1
ATOM 710 O O . LEU A 1 87 ? 16.265 6.703 -14.688 1.00 80.94 87 LEU A O 1
ATOM 714 N N . LYS A 1 88 ? 17.548 4.888 -14.985 1.00 78.38 88 LYS A N 1
ATOM 715 C CA . LYS A 1 88 ? 18.614 5.372 -14.105 1.00 78.38 88 LYS A CA 1
ATOM 716 C C . LYS A 1 88 ? 19.373 6.504 -14.792 1.00 78.38 88 LYS A C 1
ATOM 718 O O . LYS A 1 88 ? 19.776 6.364 -15.942 1.00 78.38 88 LYS A O 1
ATOM 723 N N . TYR A 1 89 ? 19.613 7.609 -14.085 1.00 76.06 89 TYR A N 1
ATOM 724 C CA . TYR A 1 89 ? 20.449 8.693 -14.605 1.00 76.06 89 TYR A CA 1
ATOM 725 C C . TYR A 1 89 ? 21.829 8.150 -15.015 1.00 76.06 89 TYR A C 1
ATOM 727 O O . TYR A 1 89 ? 22.490 7.467 -14.230 1.00 76.06 89 TYR A O 1
ATOM 735 N N . GLY A 1 90 ? 22.233 8.421 -16.258 1.00 80.62 90 GLY A N 1
ATOM 736 C CA . GLY A 1 90 ? 23.455 7.879 -16.861 1.00 80.62 90 GLY A CA 1
ATOM 737 C C . GLY A 1 90 ? 23.324 6.475 -17.472 1.00 80.62 90 GLY A C 1
ATOM 738 O O . GLY A 1 90 ? 24.316 5.955 -17.974 1.00 80.62 90 GLY A O 1
ATOM 739 N N . ALA A 1 91 ? 22.137 5.861 -17.461 1.00 77.12 91 ALA A N 1
ATOM 740 C CA . ALA A 1 91 ? 21.861 4.611 -18.165 1.00 77.12 91 ALA A CA 1
ATOM 741 C C . ALA A 1 91 ? 21.101 4.863 -19.477 1.00 77.12 91 ALA A C 1
ATOM 743 O O . ALA A 1 91 ? 20.241 5.736 -19.558 1.00 77.12 91 ALA A O 1
ATOM 744 N N . PHE A 1 92 ? 21.399 4.052 -20.494 1.00 81.06 92 PHE A N 1
ATOM 745 C CA . PHE A 1 92 ? 20.707 4.061 -21.792 1.00 81.06 92 PHE A CA 1
ATOM 746 C C . PHE A 1 92 ? 19.596 3.001 -21.887 1.00 81.06 92 PHE A C 1
ATOM 748 O O . PHE A 1 92 ? 19.019 2.805 -22.953 1.00 81.06 92 PHE A O 1
ATOM 755 N N . GLN A 1 93 ? 19.318 2.284 -20.794 1.00 80.50 93 GLN A N 1
ATOM 756 C CA . GLN A 1 93 ? 18.330 1.208 -20.735 1.00 80.50 93 GLN A CA 1
ATOM 757 C C . GLN A 1 93 ? 17.464 1.344 -19.484 1.00 80.50 93 GLN A C 1
ATOM 759 O O . GLN A 1 93 ? 17.940 1.778 -18.431 1.00 80.50 93 GLN A O 1
ATOM 764 N N . LEU A 1 94 ? 16.193 0.960 -19.621 1.00 83.69 94 LEU A N 1
ATOM 765 C CA . LEU A 1 94 ? 15.277 0.818 -18.496 1.00 83.69 94 LEU A CA 1
ATOM 766 C C . LEU A 1 94 ? 15.743 -0.329 -17.604 1.00 83.69 94 LEU A C 1
ATOM 768 O O . LEU A 1 94 ? 16.142 -1.386 -18.092 1.00 83.69 94 LEU A O 1
ATOM 772 N N . VAL A 1 95 ? 15.674 -0.108 -16.298 1.00 85.44 95 VAL A N 1
ATOM 773 C CA . VAL A 1 95 ? 15.975 -1.114 -15.285 1.00 85.44 95 VAL A CA 1
ATOM 774 C C . VAL A 1 95 ? 14.698 -1.404 -14.521 1.00 85.44 95 VAL A C 1
ATOM 776 O O . VAL A 1 95 ? 13.955 -0.489 -14.169 1.00 85.44 95 VAL A O 1
ATOM 779 N N . GLU A 1 96 ? 14.453 -2.679 -14.266 1.00 88.44 96 GLU A N 1
ATOM 780 C CA . GLU A 1 96 ? 13.341 -3.124 -13.442 1.00 88.44 96 GLU A CA 1
ATOM 781 C C . GLU A 1 96 ? 13.734 -3.081 -11.960 1.00 88.44 96 GLU A C 1
ATOM 783 O O . GLU A 1 96 ? 14.819 -3.531 -11.577 1.00 88.44 96 GLU A O 1
ATOM 788 N N . ARG A 1 97 ? 12.869 -2.520 -11.115 1.00 87.31 97 ARG A N 1
ATOM 789 C CA . ARG A 1 97 ? 13.035 -2.514 -9.654 1.00 87.31 97 ARG A CA 1
ATOM 790 C C . ARG A 1 97 ? 11.685 -2.617 -8.965 1.00 87.31 97 ARG A C 1
ATOM 792 O O . ARG A 1 97 ? 10.683 -2.241 -9.556 1.00 87.31 97 ARG A O 1
ATOM 799 N N . THR A 1 98 ? 11.650 -3.054 -7.711 1.00 90.75 98 THR A N 1
ATOM 800 C CA . THR A 1 98 ? 10.423 -2.966 -6.910 1.00 90.75 98 THR A CA 1
ATOM 801 C C . THR A 1 98 ? 10.056 -1.509 -6.645 1.00 90.75 98 THR A C 1
ATOM 803 O O . THR A 1 98 ? 10.935 -0.654 -6.490 1.00 90.75 98 THR A O 1
ATOM 806 N N . TYR A 1 99 ? 8.756 -1.228 -6.567 1.00 91.31 99 TYR A N 1
ATOM 807 C CA . TYR A 1 99 ? 8.271 0.083 -6.151 1.00 91.31 99 TYR A CA 1
ATOM 808 C C . TYR A 1 99 ? 8.863 0.468 -4.792 1.00 91.31 99 TYR A C 1
ATOM 810 O O . TYR A 1 99 ? 8.808 -0.306 -3.831 1.00 91.31 99 TYR A O 1
ATOM 818 N N . ALA A 1 100 ? 9.416 1.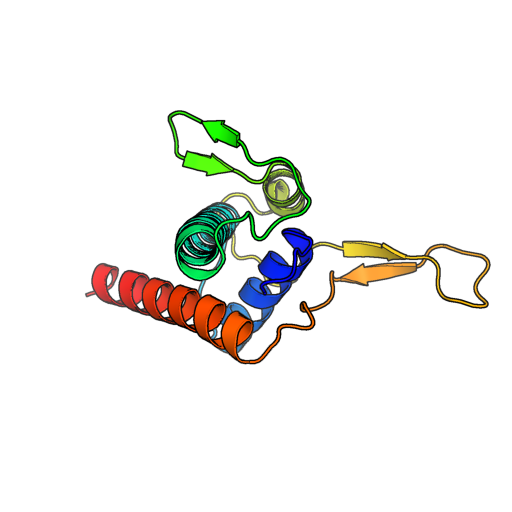677 -4.716 1.00 89.38 100 ALA A N 1
ATOM 819 C CA . ALA A 1 100 ? 10.017 2.200 -3.497 1.00 89.38 100 ALA A CA 1
ATOM 820 C C . ALA A 1 100 ? 8.966 2.484 -2.412 1.00 89.38 100 ALA A C 1
ATOM 822 O O . ALA A 1 100 ? 7.795 2.729 -2.710 1.00 89.38 100 ALA A O 1
ATOM 823 N N . VAL A 1 101 ? 9.409 2.505 -1.155 1.00 90.31 101 VAL A N 1
ATOM 824 C CA . VAL A 1 101 ? 8.606 3.014 -0.038 1.00 90.31 101 VAL A CA 1
ATOM 825 C C . VAL A 1 101 ? 8.415 4.532 -0.205 1.00 90.31 101 VAL A C 1
ATOM 827 O O . VAL A 1 101 ? 9.379 5.215 -0.566 1.00 90.31 101 VAL A O 1
ATOM 830 N N . PRO A 1 102 ? 7.210 5.083 0.039 1.00 91.25 102 PRO A N 1
ATOM 831 C CA . PRO A 1 102 ? 6.970 6.517 -0.040 1.00 91.25 102 PRO A CA 1
ATOM 832 C C . PRO A 1 102 ? 7.814 7.275 0.983 1.00 91.25 102 PRO A C 1
ATOM 834 O O . PRO A 1 102 ? 7.995 6.828 2.115 1.00 91.25 102 PRO A O 1
ATOM 837 N N . ASN A 1 103 ? 8.280 8.465 0.609 1.00 92.81 103 ASN A N 1
ATOM 838 C CA . ASN A 1 103 ? 8.907 9.381 1.555 1.00 92.81 103 ASN A CA 1
ATOM 839 C C . ASN A 1 103 ? 7.816 10.135 2.331 1.00 92.81 103 ASN A C 1
ATOM 841 O O . ASN A 1 103 ? 7.496 11.282 2.012 1.00 92.81 103 ASN A O 1
ATOM 845 N N . PHE A 1 104 ? 7.186 9.440 3.276 1.00 94.00 104 PHE A N 1
ATOM 846 C CA . PHE A 1 104 ? 6.185 10.016 4.168 1.00 94.00 104 PHE A CA 1
ATOM 847 C C . PHE A 1 104 ? 6.808 11.060 5.096 1.00 94.00 104 PHE A C 1
ATOM 849 O O . PHE A 1 104 ? 7.922 10.885 5.594 1.00 94.00 104 PHE A O 1
ATOM 856 N N . THR A 1 105 ? 6.059 12.119 5.381 1.00 95.38 105 THR A N 1
ATOM 857 C CA . THR A 1 105 ? 6.261 12.916 6.595 1.00 95.38 105 THR A CA 1
ATOM 858 C C . THR A 1 105 ? 5.910 12.085 7.834 1.00 95.38 105 THR A C 1
ATOM 860 O O . THR A 1 105 ? 5.291 11.025 7.730 1.00 95.38 105 THR A O 1
ATOM 863 N N . GLU A 1 106 ? 6.300 12.546 9.023 1.00 94.69 106 GLU A N 1
ATOM 864 C CA . GLU A 1 106 ? 6.000 11.834 10.275 1.00 94.69 106 GLU A CA 1
ATOM 865 C C . GLU A 1 106 ? 4.487 11.658 10.484 1.00 94.69 106 GLU A C 1
ATOM 867 O O . GLU A 1 106 ? 4.033 10.547 10.737 1.00 94.69 106 GLU A O 1
ATOM 872 N N . GLU A 1 107 ? 3.700 12.715 10.256 1.00 94.69 107 GLU A N 1
ATOM 873 C CA . GLU A 1 107 ? 2.234 12.691 10.387 1.00 94.69 107 GLU A CA 1
ATOM 874 C C . GLU A 1 107 ? 1.579 11.673 9.439 1.00 94.69 107 GLU A C 1
ATOM 876 O O . GLU A 1 107 ? 0.679 10.924 9.819 1.00 94.69 107 GLU A O 1
ATOM 881 N N . GLU A 1 108 ? 2.046 11.625 8.193 1.00 96.31 108 GLU A N 1
ATOM 882 C CA . GLU A 1 108 ? 1.556 10.684 7.186 1.00 96.31 108 GLU A CA 1
ATOM 883 C C . GLU A 1 108 ? 1.936 9.248 7.539 1.00 96.31 108 GLU A C 1
ATOM 885 O O . GLU A 1 108 ? 1.108 8.341 7.445 1.00 96.31 108 GLU A O 1
ATOM 890 N N . LYS A 1 109 ? 3.179 9.037 7.985 1.00 95.62 109 LYS A N 1
ATOM 891 C CA . LYS A 1 109 ? 3.660 7.722 8.401 1.00 95.62 109 LYS A CA 1
ATOM 892 C C . LYS A 1 109 ? 2.848 7.193 9.578 1.00 95.62 109 LYS A C 1
ATOM 894 O O . LYS A 1 109 ? 2.437 6.034 9.538 1.00 95.62 109 LYS A O 1
ATOM 899 N N . ASP A 1 110 ? 2.576 8.028 10.576 1.00 95.81 110 ASP A N 1
ATOM 900 C CA . ASP A 1 110 ? 1.772 7.655 11.738 1.00 95.81 110 ASP A CA 1
ATOM 901 C C . ASP A 1 110 ?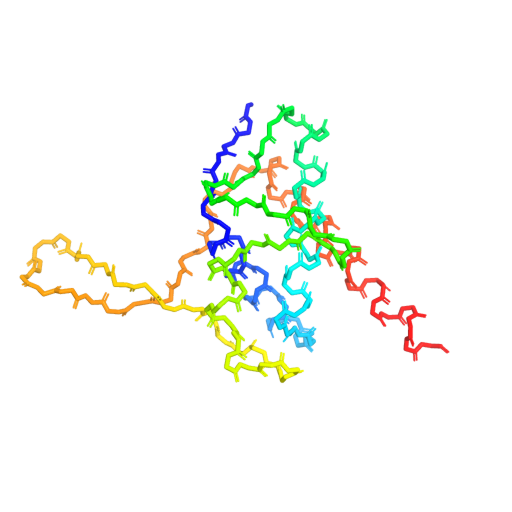 0.367 7.203 11.324 1.00 95.81 110 ASP A C 1
ATOM 903 O O . ASP A 1 110 ? -0.116 6.172 11.794 1.00 95.81 110 ASP A O 1
ATOM 907 N N . LEU A 1 111 ? -0.269 7.910 10.386 1.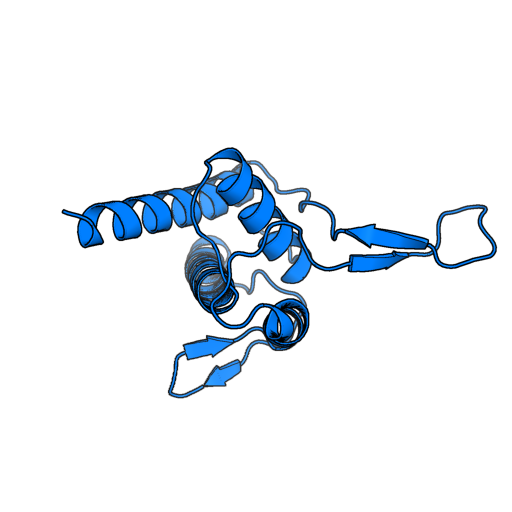00 96.62 111 LEU A N 1
ATOM 908 C CA . LEU A 1 111 ? -1.577 7.531 9.848 1.00 96.62 111 LEU A CA 1
ATOM 909 C C . LEU A 1 111 ? -1.524 6.161 9.150 1.00 96.62 111 LEU A C 1
ATOM 911 O O . LEU A 1 111 ? -2.325 5.271 9.450 1.00 96.62 111 LEU A O 1
ATOM 915 N N . VAL A 1 112 ? -0.551 5.937 8.260 1.00 95.56 112 VAL A N 1
ATOM 916 C CA . VAL A 1 112 ? -0.407 4.642 7.567 1.00 95.56 112 VAL A CA 1
ATOM 917 C C . VAL A 1 112 ? -0.105 3.507 8.554 1.00 95.56 112 VAL A C 1
ATOM 919 O O . VAL A 1 112 ? -0.634 2.399 8.420 1.00 95.56 112 VAL A O 1
ATOM 922 N N . GLN A 1 113 ? 0.699 3.769 9.586 1.00 95.44 113 GLN A N 1
ATOM 923 C CA . GLN A 1 113 ? 0.992 2.795 10.637 1.00 95.44 113 GLN A CA 1
ATOM 924 C C . GLN A 1 113 ? -0.227 2.478 11.509 1.00 95.44 113 GLN A C 1
ATOM 926 O O . GLN A 1 113 ? -0.412 1.322 11.910 1.00 95.44 113 GLN A O 1
ATOM 931 N N . GLN A 1 114 ? -1.100 3.451 11.771 1.00 95.88 114 GLN A N 1
ATOM 932 C CA . GLN A 1 114 ? -2.372 3.205 12.454 1.00 95.88 114 GLN A CA 1
ATOM 933 C C . GLN A 1 114 ? -3.258 2.253 11.646 1.00 95.88 114 GLN A C 1
ATOM 935 O O . GLN A 1 114 ? -3.801 1.301 12.213 1.00 95.88 114 GLN A O 1
ATOM 940 N N . VAL A 1 115 ? -3.342 2.436 10.324 1.00 96.00 115 VAL A N 1
ATOM 941 C CA . VAL A 1 115 ? -4.057 1.512 9.425 1.00 96.00 115 VAL A CA 1
ATOM 942 C C . VAL A 1 115 ? -3.477 0.093 9.507 1.00 96.00 115 VAL A C 1
ATOM 944 O O . VAL A 1 115 ? -4.228 -0.870 9.684 1.00 96.00 115 VAL A O 1
ATOM 947 N N . LEU A 1 116 ? -2.148 -0.057 9.453 1.00 94.88 116 LEU A N 1
ATOM 948 C CA . LEU A 1 116 ? -1.483 -1.361 9.597 1.00 94.88 116 LEU A CA 1
ATOM 949 C C . LEU A 1 116 ? -1.779 -2.025 10.945 1.00 94.88 116 LEU A C 1
ATOM 951 O O . LEU A 1 116 ? -2.055 -3.225 11.008 1.00 94.88 116 LEU A O 1
ATOM 955 N N . THR A 1 117 ? -1.740 -1.249 12.025 1.00 93.88 117 THR A N 1
ATOM 956 C CA . THR A 1 117 ? -2.001 -1.737 13.384 1.00 93.88 117 THR A CA 1
ATOM 957 C C . THR A 1 117 ? -3.435 -2.245 13.512 1.00 93.88 117 THR A C 1
ATOM 959 O O . THR A 1 117 ? -3.661 -3.343 14.024 1.00 93.88 117 THR A O 1
ATOM 962 N N . GLN A 1 118 ? -4.404 -1.491 12.987 1.00 93.25 118 GLN A N 1
ATOM 963 C CA . GLN A 1 118 ? -5.811 -1.895 12.962 1.00 93.25 118 GLN A CA 1
ATOM 964 C C . GLN A 1 118 ? -6.015 -3.180 12.154 1.00 93.25 118 GLN A C 1
ATOM 966 O O . GLN A 1 118 ? -6.716 -4.084 12.608 1.00 93.25 118 GLN A O 1
ATOM 971 N N . TYR A 1 119 ? -5.370 -3.302 10.993 1.00 93.38 119 TYR A N 1
ATOM 972 C CA . TYR A 1 119 ? -5.437 -4.514 10.178 1.00 93.38 119 TYR A CA 1
ATOM 973 C C . TYR A 1 119 ? -4.866 -5.738 10.908 1.00 93.38 119 TYR A C 1
ATOM 975 O O . TYR A 1 119 ? -5.523 -6.778 10.979 1.00 93.38 119 TYR A O 1
ATOM 983 N N . ARG A 1 120 ? -3.682 -5.611 11.523 1.00 91.94 120 ARG A N 1
ATOM 984 C CA . ARG A 1 120 ? -3.075 -6.686 12.329 1.00 91.94 120 ARG A CA 1
ATOM 985 C C . ARG A 1 120 ? -3.994 -7.107 13.481 1.00 91.94 120 ARG A C 1
ATOM 987 O O . ARG A 1 120 ? -4.190 -8.300 13.700 1.00 91.94 120 ARG A O 1
ATOM 994 N N . TYR A 1 121 ? -4.616 -6.147 14.165 1.00 90.44 121 TYR A N 1
ATOM 995 C CA . TYR A 1 121 ? -5.586 -6.430 15.224 1.00 90.44 121 TYR A CA 1
ATOM 996 C C . TYR A 1 121 ? -6.818 -7.192 14.706 1.00 90.44 121 TYR A C 1
ATOM 998 O O . TYR A 1 121 ? -7.243 -8.163 15.327 1.00 90.44 121 TYR A O 1
ATOM 1006 N N . GLN A 1 122 ? -7.363 -6.803 13.549 1.00 89.00 122 GLN A N 1
ATOM 1007 C CA . GLN A 1 122 ? -8.502 -7.486 12.922 1.00 89.00 122 GLN A CA 1
ATOM 1008 C C . GLN A 1 122 ? -8.188 -8.923 12.487 1.00 89.00 122 GLN A C 1
ATOM 1010 O O . GLN A 1 122 ? -9.079 -9.771 12.487 1.00 89.00 122 GLN A O 1
ATOM 1015 N N . LEU A 1 123 ? -6.945 -9.208 12.092 1.00 86.81 123 LEU A N 1
ATOM 1016 C CA . LEU A 1 123 ? -6.520 -10.576 11.795 1.00 86.81 123 LEU A CA 1
ATOM 1017 C C . LEU A 1 123 ? -6.472 -11.429 13.064 1.00 86.81 123 LEU A C 1
ATOM 1019 O O . LEU A 1 123 ? -6.979 -12.548 13.066 1.00 86.81 123 LEU A O 1
ATOM 1023 N N . LEU A 1 124 ? -5.910 -10.886 14.148 1.00 83.50 124 LEU A N 1
ATOM 1024 C CA . LEU A 1 124 ? -5.822 -11.580 15.433 1.00 83.50 124 LEU A CA 1
ATOM 1025 C C . LEU A 1 124 ? -7.205 -11.845 16.038 1.00 83.50 124 LEU A C 1
ATOM 1027 O O . LEU A 1 124 ? -7.446 -12.936 16.544 1.00 83.50 124 LEU A O 1
ATOM 1031 N N . SER A 1 125 ? -8.133 -10.889 15.946 1.00 82.88 125 SER A N 1
ATOM 1032 C CA . SER A 1 125 ? -9.484 -11.043 16.501 1.00 82.88 125 SER A CA 1
ATOM 1033 C C . SER A 1 125 ? -10.366 -12.032 15.738 1.00 82.88 125 SER A C 1
ATOM 1035 O O . SER A 1 125 ? -11.345 -12.514 16.294 1.00 82.88 125 SER A O 1
ATOM 1037 N N . LYS A 1 126 ? -10.036 -12.349 14.481 1.00 72.75 126 LYS A N 1
ATOM 1038 C CA . LYS A 1 126 ? -10.709 -13.395 13.693 1.00 72.75 126 LYS A CA 1
ATOM 1039 C C . LYS A 1 126 ? -10.098 -14.786 13.884 1.00 72.75 126 LYS A C 1
ATOM 1041 O O . LYS A 1 126 ? -10.683 -15.759 13.417 1.00 72.75 126 LYS A O 1
ATOM 1046 N N . ALA A 1 127 ? -8.916 -14.871 14.495 1.00 60.44 127 ALA A N 1
ATOM 1047 C CA . ALA A 1 127 ? -8.180 -16.116 14.700 1.00 60.44 127 ALA A CA 1
ATOM 1048 C C . ALA A 1 127 ? -8.396 -16.744 16.092 1.00 60.44 127 ALA A C 1
ATOM 1050 O O . ALA A 1 127 ? -7.959 -17.876 16.302 1.00 60.44 127 ALA A O 1
ATOM 1051 N N . GLY A 1 128 ? -9.030 -16.023 17.025 1.00 45.47 128 GLY A N 1
ATOM 1052 C CA . GLY A 1 128 ? -9.444 -16.517 18.347 1.00 45.47 128 GLY A CA 1
ATOM 1053 C C . GLY A 1 128 ? -10.931 -16.821 18.397 1.00 45.47 128 GLY A C 1
ATOM 1054 O O . GLY A 1 128 ? -11.288 -17.796 19.092 1.00 45.47 128 GLY A O 1
#

Foldseek 3Di:
DFDADALLLLLQVLLVVCVVVVHFDALVNSQVLLQQLQVVCCVPPVDGNYPADWDQDPVGIDRPVSNVQRVVCPRHGDNGGGWDFDDDVVDPGTDIDHRHHDPDDPVSVVSSVVSSVVSVVVVVVVVD

Organism: NCBI:txid33935

pLDDT: mean 89.15, std 9.61, range [45.47, 96.88]

Secondary structure (DSSP, 8-state):
----B-HHHHHHHHHHHHHHTT----HHHHHHHHHHHHHHHHHHHSS-SBSS-EEEETTEEEEHHHHHHTGGGTTS---SPPEEEEE-TT-SSEEEEEPPPP---HHHHHHHHHHHHHHHHHHHHHH-